Protein AF-A0A0N1NRA0-F1 (afdb_monomer)

Sequence (90 aa):
MRKTLATLASLTALLTTVGAVSSASANSGPSYRVQVISGTRDYAPCIDMRSTRAGRLMYRDMVSDTWDDGRKRTVKAQISYVKQGCRNGV

Mean predicted aligned error: 14.06 Å

Secondary structure (DSSP, 8-state):
---------------------------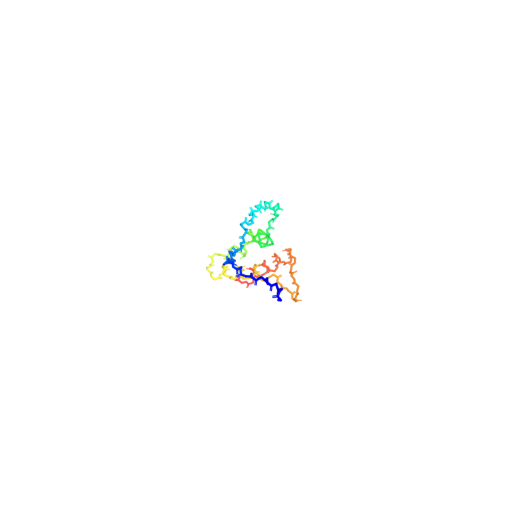-PPPHHHHHHHHHTT-HHHHHHHHSHHHHHHHHHHHH--EETTEEPPHHHHHHHHHHHHHH--

Structure (mmCIF, N/CA/C/O backbone):
data_AF-A0A0N1NRA0-F1
#
_entry.id   AF-A0A0N1NRA0-F1
#
loop_
_atom_site.group_PDB
_atom_site.id
_atom_site.type_symbol
_atom_site.label_atom_id
_atom_site.label_alt_id
_atom_site.label_comp_id
_atom_site.label_asym_id
_atom_site.label_entity_id
_atom_site.label_seq_id
_atom_site.pdbx_PDB_ins_code
_atom_site.Cartn_x
_atom_site.Cartn_y
_atom_site.Cartn_z
_atom_site.occupancy
_atom_site.B_iso_or_equiv
_atom_site.auth_seq_id
_atom_site.auth_comp_id
_atom_site.auth_asym_id
_atom_site.auth_atom_id
_atom_site.pdbx_PDB_model_num
ATOM 1 N N . MET A 1 1 ? -87.546 7.244 12.020 1.00 43.88 1 MET A N 1
ATOM 2 C CA . MET A 1 1 ? -86.215 6.741 12.440 1.00 43.88 1 MET A CA 1
ATOM 3 C C . MET A 1 1 ? -85.173 7.654 11.794 1.00 43.88 1 MET A C 1
ATOM 5 O O . MET A 1 1 ? -85.198 7.784 10.586 1.00 43.88 1 MET A O 1
ATOM 9 N N . ARG A 1 2 ? -84.633 8.635 12.530 1.00 46.34 2 ARG A N 1
ATOM 10 C CA . ARG A 1 2 ? -83.243 8.692 13.036 1.00 46.34 2 ARG A CA 1
ATOM 11 C C . ARG A 1 2 ? -82.142 8.456 11.974 1.00 46.34 2 ARG A C 1
ATOM 13 O O . ARG A 1 2 ? -81.972 7.323 11.555 1.00 46.34 2 ARG A O 1
ATOM 20 N N . LYS A 1 3 ? -81.327 9.515 11.789 1.00 44.41 3 LYS A N 1
ATOM 21 C CA . LYS A 1 3 ? -79.846 9.539 11.655 1.00 44.41 3 LYS A CA 1
ATOM 22 C C . LYS A 1 3 ? -79.260 9.166 10.275 1.00 44.41 3 LYS A C 1
ATOM 24 O O . LYS A 1 3 ? -79.397 8.034 9.852 1.00 44.41 3 LYS A O 1
ATOM 29 N N . THR A 1 4 ? -78.793 10.130 9.465 1.00 49.88 4 THR A N 1
ATOM 30 C CA . THR A 1 4 ? -77.481 10.851 9.443 1.00 49.88 4 THR A CA 1
ATOM 31 C C . THR A 1 4 ? -76.310 10.083 8.813 1.00 49.88 4 THR A C 1
ATOM 33 O O . THR A 1 4 ? -76.115 8.923 9.149 1.00 49.88 4 THR A O 1
ATOM 36 N N . LEU A 1 5 ? -75.472 10.854 8.090 1.00 51.47 5 LEU A N 1
ATOM 37 C CA . LEU A 1 5 ? -74.047 10.677 7.709 1.00 51.47 5 LEU A CA 1
ATOM 38 C C . LEU A 1 5 ? -73.828 10.196 6.260 1.00 51.47 5 LEU A C 1
ATOM 40 O O . LEU A 1 5 ? -74.301 9.134 5.890 1.00 51.47 5 LEU A O 1
ATOM 44 N N . ALA A 1 6 ? -73.295 11.007 5.335 1.00 52.03 6 ALA A N 1
ATOM 45 C CA . ALA A 1 6 ? -71.981 11.678 5.257 1.00 52.03 6 ALA A CA 1
ATOM 46 C C . ALA A 1 6 ? -70.837 10.724 4.880 1.00 52.03 6 ALA A C 1
ATOM 48 O O . ALA A 1 6 ? -70.481 9.853 5.667 1.00 52.03 6 ALA A O 1
ATOM 49 N N . THR A 1 7 ? -70.211 10.944 3.718 1.00 54.53 7 THR A N 1
ATOM 50 C CA . THR A 1 7 ? -68.804 10.580 3.434 1.00 54.53 7 THR A CA 1
ATOM 51 C C . THR A 1 7 ? -68.375 11.344 2.170 1.00 54.53 7 THR A C 1
ATOM 53 O O . THR A 1 7 ? -68.917 11.112 1.097 1.00 54.53 7 THR A O 1
ATOM 56 N N . LEU A 1 8 ? -67.703 12.495 2.304 1.00 52.53 8 LEU A N 1
ATOM 57 C CA . LEU A 1 8 ? -66.243 12.667 2.448 1.00 52.53 8 LEU A CA 1
ATOM 58 C C . LEU A 1 8 ? -65.511 12.176 1.185 1.00 52.53 8 LEU A C 1
ATOM 60 O O . LEU A 1 8 ? -65.466 10.983 0.924 1.00 52.53 8 LEU A O 1
ATOM 64 N N . ALA A 1 9 ? -65.130 13.062 0.268 1.00 44.88 9 ALA A N 1
ATOM 65 C CA . ALA A 1 9 ? -64.054 14.052 0.364 1.00 44.88 9 ALA A CA 1
ATOM 66 C C . ALA A 1 9 ? -62.664 13.452 0.113 1.00 44.88 9 ALA A C 1
ATOM 68 O O . ALA A 1 9 ? -62.196 12.576 0.831 1.00 44.88 9 ALA A O 1
ATOM 69 N N . SER A 1 10 ? -62.017 14.085 -0.865 1.00 48.59 10 SER A N 1
ATOM 70 C CA . SER A 1 10 ? -60.589 14.373 -0.896 1.00 48.59 10 SER A CA 1
ATOM 71 C C . SER A 1 10 ? -59.661 13.200 -1.183 1.00 48.59 10 SER A C 1
ATOM 73 O O . SER A 1 10 ? -59.231 12.474 -0.293 1.00 48.59 10 SER A O 1
ATOM 75 N N . LEU A 1 11 ? -59.266 13.141 -2.462 1.00 42.19 11 LEU A N 1
ATOM 76 C CA . LEU A 1 11 ? -57.954 12.676 -2.904 1.00 42.19 11 LEU A CA 1
ATOM 77 C C . LEU A 1 11 ? -56.903 13.156 -1.895 1.00 42.19 11 LEU A C 1
ATOM 79 O O . LEU A 1 11 ? -56.609 14.349 -1.787 1.00 42.19 11 LEU A O 1
ATOM 83 N N . THR A 1 12 ? -56.376 12.221 -1.122 1.00 62.34 12 THR A N 1
ATOM 84 C CA . THR A 1 12 ? -55.258 12.436 -0.220 1.00 62.34 12 THR A CA 1
ATOM 85 C C . THR A 1 12 ? -54.040 12.806 -1.054 1.00 62.34 12 THR A C 1
ATOM 87 O O . THR A 1 12 ? -53.423 11.970 -1.712 1.00 62.34 12 THR A O 1
ATOM 90 N N . ALA A 1 13 ? -53.719 14.098 -1.031 1.00 50.56 13 ALA A N 1
ATOM 91 C CA . ALA A 1 13 ? -52.432 14.626 -1.431 1.00 50.56 13 ALA A CA 1
ATOM 92 C C . ALA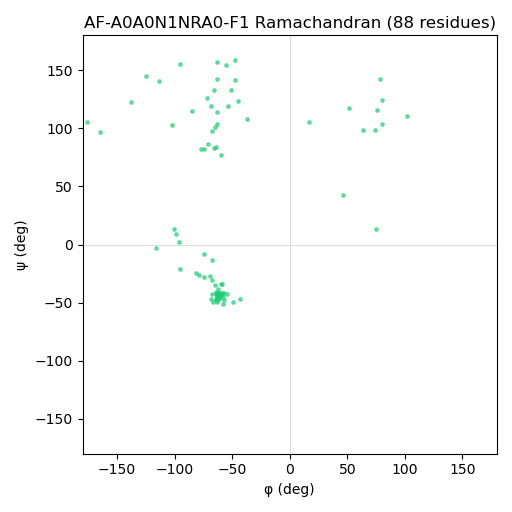 A 1 13 ? -51.341 13.885 -0.651 1.00 50.56 13 ALA A C 1
ATOM 94 O O . ALA A 1 13 ? -51.321 13.900 0.584 1.00 50.56 13 ALA A O 1
ATOM 95 N N . LEU A 1 14 ? -50.453 13.212 -1.380 1.00 50.41 14 LEU A N 1
ATOM 96 C CA . LEU A 1 14 ? -49.264 12.611 -0.806 1.00 50.41 14 LEU A CA 1
ATOM 97 C C . LEU A 1 14 ? -48.385 13.730 -0.231 1.00 50.41 14 LEU A C 1
ATOM 99 O O . LEU A 1 14 ? -47.850 14.571 -0.953 1.00 50.41 14 LEU A O 1
ATOM 103 N N . LEU A 1 15 ? -48.258 13.713 1.093 1.00 52.03 15 LEU A N 1
ATOM 104 C CA . LEU A 1 15 ? -47.125 14.254 1.831 1.00 52.03 15 LEU A CA 1
ATOM 105 C C . LEU A 1 15 ? -45.817 13.761 1.191 1.00 52.03 15 LEU A C 1
ATOM 107 O O . LEU A 1 15 ? -45.723 12.589 0.851 1.00 52.03 15 LEU A O 1
ATOM 111 N N . THR A 1 16 ? -44.798 14.619 1.127 1.00 58.94 16 THR A N 1
ATOM 112 C CA . THR A 1 16 ? -43.639 14.521 2.036 1.00 58.94 16 THR A CA 1
ATOM 113 C C . THR A 1 16 ? -42.681 15.688 1.800 1.00 58.94 16 THR A C 1
ATOM 115 O O . THR A 1 16 ? -41.960 15.745 0.810 1.00 58.94 16 THR A O 1
ATOM 118 N N . THR A 1 17 ? -42.718 16.626 2.746 1.00 56.25 17 THR A N 1
ATOM 119 C CA . THR A 1 17 ? -41.567 17.290 3.378 1.00 56.25 17 THR A CA 1
ATOM 120 C C . THR A 1 17 ? -40.218 17.168 2.662 1.00 56.25 17 THR A C 1
ATOM 122 O O . THR A 1 17 ? -39.517 16.162 2.786 1.00 56.25 17 THR A O 1
ATOM 125 N N . VAL A 1 18 ? -39.805 18.263 2.025 1.00 52.12 18 VAL A N 1
ATO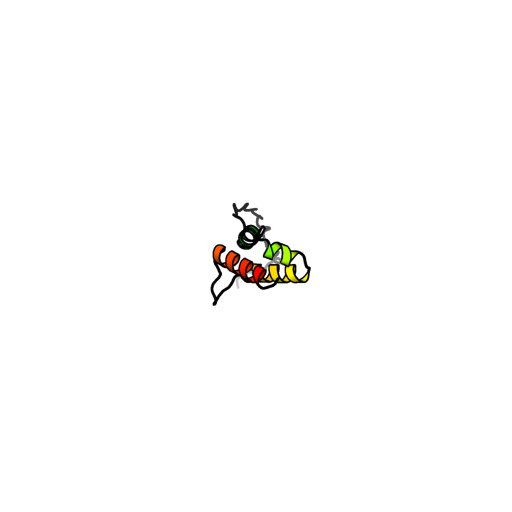M 126 C CA . VAL A 1 18 ? -38.412 18.522 1.649 1.00 52.12 18 VAL A CA 1
ATOM 127 C C . VAL A 1 18 ? -37.647 18.809 2.944 1.00 52.12 18 VAL A C 1
ATOM 129 O O . VAL A 1 18 ? -37.592 19.936 3.430 1.00 52.12 18 VAL A O 1
ATOM 132 N N . GLY A 1 19 ? -37.172 17.743 3.585 1.00 46.53 19 GLY A N 1
ATOM 133 C CA . GLY A 1 19 ? -36.329 17.816 4.770 1.00 46.53 19 GLY A CA 1
ATOM 134 C C . GLY A 1 19 ? -34.982 18.445 4.425 1.00 46.53 19 GLY A C 1
ATOM 135 O O . GLY A 1 19 ? -34.359 18.096 3.424 1.00 46.53 19 GLY A O 1
ATOM 136 N N . ALA A 1 20 ? -34.567 19.389 5.265 1.00 49.91 20 ALA A N 1
ATOM 137 C CA . ALA A 1 20 ? -33.316 20.122 5.199 1.00 49.91 20 ALA A CA 1
ATOM 138 C C . ALA A 1 20 ? -32.107 19.214 4.911 1.00 49.91 20 ALA A C 1
ATOM 140 O O . ALA A 1 20 ? -31.804 18.303 5.681 1.00 49.91 20 ALA A O 1
ATOM 141 N N . VAL A 1 21 ? -31.358 19.516 3.847 1.00 53.81 21 VAL A N 1
ATOM 142 C CA . VAL A 1 21 ? -29.986 19.018 3.703 1.00 53.81 21 VAL A CA 1
ATOM 143 C C . VAL A 1 21 ? -29.087 19.848 4.615 1.00 53.81 21 VAL A C 1
ATOM 145 O O . VAL A 1 21 ? -28.481 20.839 4.221 1.00 53.81 21 VAL A O 1
ATOM 148 N N . SER A 1 22 ? -29.048 19.484 5.894 1.00 46.34 22 SER A N 1
ATOM 149 C CA . SER A 1 22 ? -28.017 19.981 6.798 1.00 46.34 22 SER A CA 1
ATOM 150 C C . SER A 1 22 ? -26.668 19.450 6.317 1.00 46.34 22 SER A C 1
ATOM 152 O O . SER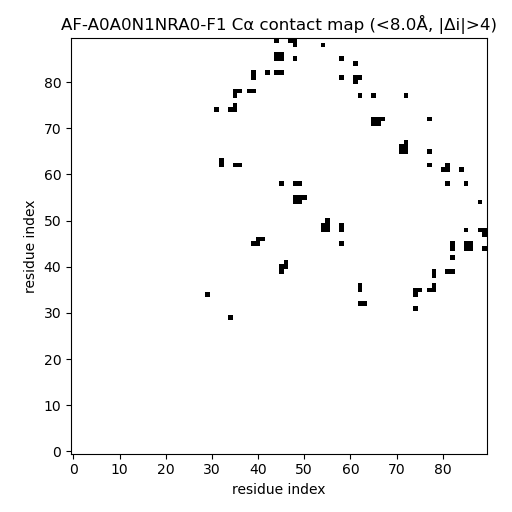 A 1 22 ? -26.318 18.295 6.554 1.00 46.34 22 SER A O 1
ATOM 154 N N . SER A 1 23 ? -25.909 20.298 5.625 1.00 47.44 23 SER A N 1
ATOM 155 C CA . SER A 1 23 ? -24.499 20.079 5.313 1.00 47.44 23 SER A CA 1
ATOM 156 C C . SER A 1 23 ? -23.701 20.055 6.615 1.00 47.44 23 SER A C 1
ATOM 158 O O . SER A 1 23 ? -23.156 21.066 7.055 1.00 47.44 23 SER A O 1
ATOM 160 N N . ALA A 1 24 ? -23.654 18.895 7.267 1.00 48.25 24 ALA A N 1
ATOM 161 C CA . ALA A 1 24 ? -22.708 18.639 8.335 1.00 48.25 24 ALA A CA 1
ATOM 162 C C . ALA A 1 24 ? -21.306 18.612 7.711 1.00 48.25 24 ALA A C 1
ATOM 164 O O . ALA A 1 24 ? -20.875 17.608 7.144 1.00 48.25 24 ALA A O 1
ATOM 165 N N . SER A 1 25 ? -20.599 19.740 7.794 1.00 54.84 25 SER A N 1
ATOM 166 C CA . SER A 1 25 ? -19.155 19.806 7.582 1.00 54.84 25 SER A CA 1
ATOM 167 C C . SER A 1 25 ? -18.484 19.014 8.702 1.00 54.84 25 SER A C 1
ATOM 169 O O . SER A 1 25 ? -18.102 19.555 9.738 1.00 54.84 25 SER A O 1
ATOM 171 N N . ALA A 1 26 ? -18.416 17.697 8.527 1.00 49.28 26 ALA A N 1
ATOM 172 C CA . ALA A 1 26 ? -17.748 16.809 9.452 1.00 49.28 26 ALA A CA 1
ATOM 173 C C . ALA A 1 26 ? -16.246 17.084 9.373 1.00 49.28 26 ALA A C 1
ATOM 175 O O . ALA A 1 26 ? -15.636 16.912 8.315 1.00 49.28 26 ALA A O 1
ATOM 176 N N . ASN A 1 27 ? -15.671 17.491 10.505 1.00 59.28 27 ASN A N 1
ATOM 177 C CA . ASN A 1 27 ? -14.237 17.566 10.762 1.00 59.28 27 ASN A CA 1
ATOM 178 C C . ASN A 1 27 ? -13.649 16.151 10.611 1.00 59.28 27 ASN A C 1
ATOM 180 O O . ASN A 1 27 ? -13.471 15.406 11.571 1.00 59.28 27 ASN A O 1
ATOM 184 N N . SER A 1 28 ? -13.480 15.720 9.367 1.00 54.00 28 SER A N 1
ATOM 185 C CA . SER A 1 28 ? -13.191 14.338 9.026 1.00 54.00 28 SER A CA 1
ATOM 186 C C . SER A 1 28 ? -11.716 14.281 8.715 1.00 54.00 28 SER A C 1
ATOM 188 O O . SER A 1 28 ? -11.284 14.706 7.643 1.00 54.00 28 SER A O 1
ATOM 190 N N . GLY A 1 29 ? -10.931 13.771 9.664 1.00 61.69 29 GLY A N 1
ATOM 191 C CA . GLY A 1 29 ? -9.561 13.370 9.374 1.00 61.69 29 GLY A CA 1
ATOM 192 C C . GLY A 1 29 ? -9.502 12.517 8.095 1.00 61.69 29 GLY A C 1
ATOM 193 O O . GLY A 1 29 ? -10.516 11.949 7.671 1.00 61.69 29 GLY A O 1
ATOM 194 N N . PRO A 1 30 ? -8.329 12.425 7.448 1.00 76.88 30 PRO A N 1
ATOM 195 C CA . PRO A 1 30 ? -8.200 11.724 6.178 1.00 76.88 30 PRO A CA 1
ATOM 196 C C . PRO A 1 30 ? -8.795 10.319 6.279 1.00 76.88 30 PRO A C 1
ATOM 198 O O . PRO A 1 30 ? -8.522 9.584 7.232 1.00 76.88 30 PRO A O 1
ATOM 201 N N . SER A 1 31 ? -9.614 9.941 5.295 1.00 88.44 31 SER A N 1
ATOM 202 C CA . SER A 1 31 ? -10.213 8.606 5.260 1.00 88.44 31 SER A CA 1
ATOM 203 C C . SER A 1 31 ? -9.128 7.526 5.322 1.00 88.44 31 SER A C 1
ATOM 205 O O . SER A 1 31 ? -7.993 7.743 4.893 1.00 88.44 31 SER A O 1
ATOM 207 N N . TYR A 1 32 ? -9.480 6.338 5.818 1.00 90.25 32 TYR A N 1
ATOM 208 C CA . TYR A 1 32 ? -8.572 5.188 5.910 1.00 90.25 32 TYR A CA 1
ATOM 209 C C . TYR A 1 32 ? -7.729 4.998 4.636 1.00 90.25 32 TYR A C 1
ATOM 211 O O . TYR A 1 32 ? -6.508 4.873 4.692 1.00 90.25 32 TYR A O 1
ATOM 219 N N . ARG A 1 33 ? -8.381 5.063 3.469 1.00 90.25 33 ARG A N 1
ATOM 220 C CA . ARG A 1 33 ? -7.737 4.917 2.161 1.00 90.25 33 ARG A CA 1
ATOM 221 C C . ARG A 1 33 ? -6.721 6.025 1.882 1.00 90.25 33 ARG A C 1
ATOM 223 O O . ARG A 1 33 ? -5.644 5.741 1.369 1.00 90.25 33 ARG A O 1
ATOM 230 N N . VAL A 1 34 ? -7.043 7.272 2.225 1.00 92.69 34 VAL A N 1
ATOM 231 C CA . VAL A 1 34 ? -6.132 8.417 2.060 1.00 92.69 34 VAL A CA 1
ATOM 232 C C . VAL A 1 34 ? -4.897 8.253 2.944 1.00 92.69 34 VAL A C 1
ATOM 234 O O . VAL A 1 34 ? -3.788 8.494 2.475 1.00 92.69 34 VAL A O 1
ATOM 237 N N . GLN A 1 35 ? -5.062 7.778 4.182 1.00 94.62 35 GLN A N 1
ATOM 238 C CA . GLN A 1 35 ? -3.930 7.520 5.078 1.00 94.62 35 GLN A CA 1
ATOM 239 C C . GLN A 1 35 ? -3.002 6.428 4.534 1.00 94.62 35 GLN A C 1
ATOM 241 O O . GLN A 1 35 ? -1.785 6.605 4.536 1.00 94.62 35 GLN A O 1
ATOM 246 N N . VAL A 1 36 ? -3.563 5.331 4.015 1.00 95.00 36 VAL A N 1
ATOM 247 C CA . VAL A 1 36 ? -2.779 4.244 3.405 1.00 95.00 36 VAL A CA 1
ATOM 248 C C . VAL A 1 36 ? -2.026 4.743 2.175 1.00 95.00 36 VAL A C 1
ATOM 250 O O . VAL A 1 36 ? -0.817 4.551 2.101 1.00 95.00 36 VAL A O 1
ATOM 253 N N . ILE A 1 37 ? -2.708 5.441 1.255 1.00 95.25 37 ILE A N 1
ATOM 254 C CA . ILE A 1 37 ? -2.083 6.008 0.049 1.00 95.25 37 ILE A CA 1
ATOM 255 C C . ILE A 1 37 ? -0.961 6.982 0.416 1.00 95.25 37 ILE A C 1
ATOM 257 O O . ILE A 1 37 ? 0.086 6.965 -0.225 1.00 95.25 37 ILE A O 1
ATOM 261 N N . SER A 1 38 ? -1.168 7.820 1.434 1.00 95.94 38 SER A N 1
ATOM 262 C CA . SER A 1 38 ? -0.147 8.748 1.926 1.00 95.94 38 SER A CA 1
ATOM 263 C C . SER A 1 38 ? 1.073 7.994 2.471 1.00 95.94 38 SER A C 1
ATOM 265 O O . SER A 1 38 ? 2.203 8.276 2.081 1.00 95.94 38 SER A O 1
ATOM 267 N N . GLY A 1 39 ? 0.856 6.953 3.283 1.00 95.31 39 GLY A N 1
ATOM 268 C CA . GLY A 1 39 ? 1.925 6.151 3.892 1.00 95.31 39 GLY A CA 1
ATOM 269 C C . GLY A 1 39 ? 2.761 5.305 2.920 1.00 95.31 39 GLY A C 1
ATOM 270 O O . GLY A 1 39 ? 3.827 4.800 3.294 1.00 95.31 39 GLY A O 1
ATOM 271 N N . THR A 1 40 ? 2.303 5.144 1.680 1.00 96.00 40 THR A N 1
ATOM 272 C CA . THR A 1 40 ? 2.984 4.397 0.609 1.00 96.00 40 THR A CA 1
ATOM 273 C C . THR A 1 40 ? 3.382 5.275 -0.575 1.00 96.00 40 THR A C 1
ATOM 275 O O . THR A 1 40 ? 4.019 4.776 -1.504 1.00 96.00 40 THR A O 1
ATOM 278 N N . ARG A 1 41 ? 3.038 6.573 -0.562 1.00 94.88 41 ARG A N 1
ATOM 279 C CA . ARG A 1 41 ? 3.212 7.475 -1.709 1.00 94.88 41 ARG A CA 1
ATOM 280 C C . ARG A 1 41 ? 4.661 7.558 -2.170 1.00 94.88 41 ARG A C 1
ATOM 282 O O . ARG A 1 41 ? 4.900 7.453 -3.368 1.00 94.88 41 ARG A O 1
ATOM 289 N N . ASP A 1 42 ? 5.576 7.692 -1.220 1.00 95.06 42 ASP A N 1
ATOM 290 C CA . ASP A 1 42 ? 6.989 7.981 -1.479 1.00 95.06 42 ASP A CA 1
ATOM 291 C C . ASP A 1 42 ? 7.863 6.709 -1.389 1.00 95.06 42 ASP A C 1
ATOM 293 O O . ASP A 1 42 ? 9.086 6.773 -1.318 1.00 95.06 42 ASP A O 1
ATOM 297 N N . TYR A 1 43 ? 7.243 5.520 -1.379 1.00 96.19 43 TYR A N 1
ATOM 298 C CA . TYR A 1 43 ? 7.961 4.246 -1.367 1.00 96.19 43 TYR A CA 1
ATOM 299 C C . TYR A 1 43 ? 8.332 3.821 -2.793 1.00 96.19 43 TYR A C 1
ATOM 301 O O . TYR A 1 43 ? 7.435 3.526 -3.585 1.00 96.19 43 TYR A O 1
ATOM 309 N 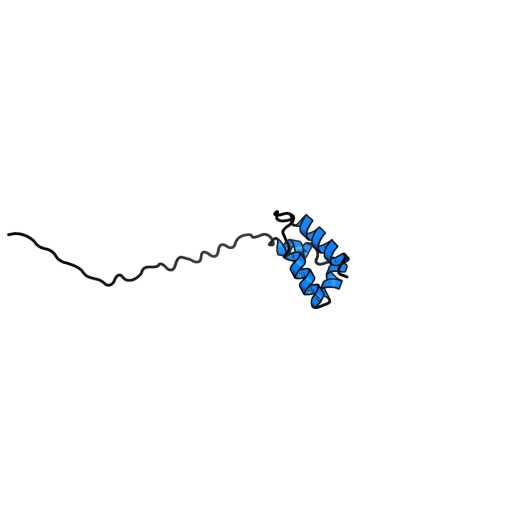N . ALA A 1 44 ? 9.634 3.758 -3.103 1.00 96.31 44 ALA A N 1
ATOM 310 C CA . ALA A 1 44 ? 10.150 3.522 -4.459 1.00 96.31 44 ALA A CA 1
ATOM 311 C C . ALA A 1 44 ? 9.511 2.314 -5.181 1.00 96.31 44 ALA A C 1
ATOM 313 O O . ALA A 1 44 ? 8.935 2.534 -6.244 1.00 96.31 44 ALA A O 1
ATOM 314 N N . PRO A 1 45 ? 9.411 1.106 -4.588 1.00 95.81 45 PRO A N 1
ATOM 315 C CA . PRO A 1 45 ? 8.735 -0.012 -5.257 1.00 95.81 45 PRO 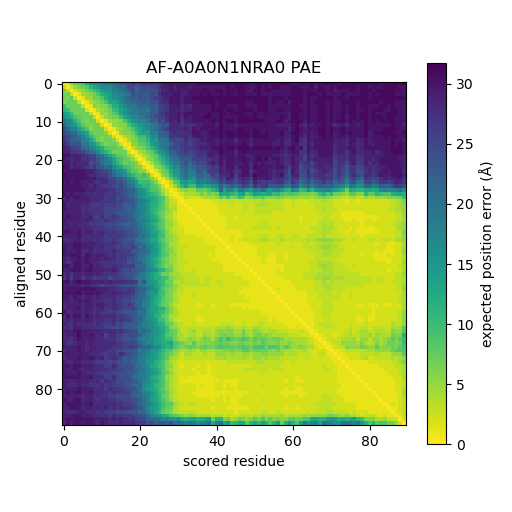A CA 1
ATOM 316 C C . PRO A 1 45 ? 7.265 0.261 -5.609 1.00 95.81 45 PRO A C 1
ATOM 318 O O . PRO A 1 45 ? 6.771 -0.171 -6.645 1.00 95.81 45 PRO A O 1
ATOM 321 N N . CYS A 1 46 ? 6.540 1.024 -4.781 1.00 95.88 46 CYS A N 1
ATOM 322 C CA . CYS A 1 46 ? 5.171 1.419 -5.121 1.00 95.88 46 CYS A CA 1
ATOM 323 C C . CYS A 1 46 ? 5.127 2.506 -6.204 1.00 95.88 46 CYS A C 1
ATOM 325 O O . CYS A 1 46 ? 4.120 2.626 -6.901 1.00 95.88 46 CYS A O 1
ATOM 327 N N . ILE A 1 47 ? 6.152 3.354 -6.327 1.00 96.19 47 ILE A N 1
ATOM 328 C CA . ILE A 1 47 ? 6.275 4.311 -7.437 1.00 96.19 47 ILE A CA 1
ATOM 329 C C . ILE A 1 47 ? 6.478 3.536 -8.742 1.00 96.19 47 ILE A C 1
ATOM 331 O O . ILE A 1 47 ? 5.698 3.730 -9.676 1.00 96.19 47 ILE A O 1
ATOM 335 N N . ASP A 1 48 ? 7.421 2.595 -8.756 1.00 95.25 48 ASP A N 1
ATOM 336 C CA . ASP A 1 48 ? 7.746 1.771 -9.923 1.00 95.25 48 ASP A CA 1
ATOM 337 C C . ASP A 1 48 ? 6.548 0.933 -10.364 1.00 95.25 48 ASP A C 1
ATOM 339 O O . ASP A 1 48 ? 6.141 0.986 -11.525 1.00 95.25 48 ASP A O 1
ATOM 343 N N . MET A 1 49 ? 5.873 0.262 -9.427 1.00 93.38 49 MET A N 1
ATOM 344 C CA . MET A 1 49 ? 4.643 -0.473 -9.716 1.00 93.38 49 MET A CA 1
ATOM 345 C C . MET A 1 49 ? 3.561 0.433 -10.336 1.00 93.38 49 MET A C 1
ATOM 347 O O . MET A 1 49 ? 2.906 0.060 -11.307 1.00 93.38 49 MET A O 1
ATOM 351 N N . ARG A 1 50 ? 3.380 1.665 -9.840 1.00 94.69 50 ARG A N 1
ATOM 352 C CA . ARG A 1 50 ? 2.379 2.609 -10.379 1.00 94.69 50 ARG A CA 1
ATOM 353 C C . ARG A 1 50 ? 2.775 3.241 -11.722 1.00 94.69 50 ARG A C 1
ATOM 355 O O . ARG A 1 50 ? 1.928 3.898 -12.341 1.00 94.69 50 ARG A O 1
ATOM 362 N N . SER A 1 51 ? 4.002 3.041 -12.204 1.00 95.06 51 SER A N 1
ATOM 363 C CA . SER A 1 51 ? 4.434 3.546 -13.515 1.00 95.06 51 SER A CA 1
ATOM 364 C C . SER A 1 51 ? 3.653 2.888 -14.664 1.00 95.06 51 SER A C 1
ATOM 366 O O . SER A 1 51 ? 3.258 3.555 -15.625 1.00 95.06 51 SER A O 1
ATOM 368 N N . THR A 1 52 ? 3.295 1.608 -14.522 1.00 93.88 52 THR A N 1
ATOM 369 C CA . THR A 1 52 ? 2.561 0.847 -15.541 1.00 93.88 52 THR A CA 1
ATOM 370 C C . THR A 1 52 ? 1.050 0.852 -15.296 1.00 93.88 52 THR A C 1
ATOM 372 O O . THR A 1 52 ? 0.567 1.006 -14.172 1.00 93.88 52 THR A O 1
ATOM 375 N N . ARG A 1 53 ? 0.250 0.661 -16.357 1.00 95.44 53 ARG A N 1
ATOM 376 C CA . ARG A 1 53 ? -1.217 0.540 -16.225 1.00 95.44 53 ARG A CA 1
ATOM 377 C C . ARG A 1 53 ? -1.608 -0.658 -15.358 1.00 95.44 53 ARG A C 1
ATOM 379 O O . ARG A 1 53 ? -2.491 -0.518 -14.518 1.00 95.44 53 ARG A O 1
ATOM 386 N N . ALA A 1 54 ? -0.955 -1.801 -15.564 1.00 93.38 54 ALA A N 1
ATOM 387 C CA . ALA A 1 54 ? -1.220 -3.023 -14.812 1.00 93.38 54 ALA A CA 1
ATOM 388 C C . ALA A 1 54 ? -0.891 -2.846 -13.323 1.00 93.38 54 ALA A C 1
ATOM 390 O O . ALA A 1 54 ? -1.739 -3.108 -12.472 1.00 93.38 54 ALA A O 1
ATOM 391 N N . GLY A 1 55 ? 0.278 -2.291 -13.000 1.00 94.19 55 GLY A N 1
ATOM 392 C CA . GLY A 1 55 ? 0.666 -2.090 -11.608 1.00 94.19 55 GLY A CA 1
ATOM 393 C C . GLY A 1 55 ? -0.157 -1.012 -10.888 1.00 94.19 55 GLY A C 1
ATOM 394 O O . GLY A 1 55 ? -0.404 -1.140 -9.692 1.00 94.19 55 GLY A O 1
ATOM 395 N N . ARG A 1 56 ? -0.721 -0.011 -11.588 1.00 94.62 56 ARG A N 1
ATOM 396 C CA . ARG A 1 56 ? -1.740 0.884 -10.989 1.00 94.62 56 ARG A CA 1
ATOM 397 C C . ARG A 1 56 ? -3.004 0.144 -10.559 1.00 94.62 56 ARG A C 1
ATOM 399 O O . ARG A 1 56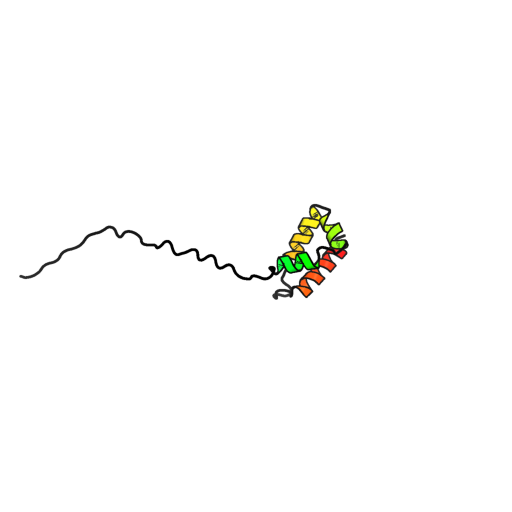 ? -3.573 0.497 -9.525 1.00 94.62 56 ARG A O 1
ATOM 406 N N . LEU A 1 57 ? -3.453 -0.840 -11.340 1.00 94.62 57 LEU A N 1
ATOM 407 C CA . LEU A 1 57 ? -4.613 -1.663 -10.986 1.00 94.62 57 LEU A CA 1
ATOM 408 C C . LEU A 1 57 ? -4.288 -2.555 -9.785 1.00 94.62 57 LEU A C 1
ATOM 410 O O . LEU A 1 57 ? -5.031 -2.525 -8.811 1.00 94.62 57 LEU A O 1
ATOM 414 N N . MET A 1 58 ? -3.131 -3.223 -9.797 1.00 93.62 58 MET A N 1
ATOM 415 C CA . MET A 1 58 ? -2.658 -4.022 -8.658 1.00 93.62 58 MET A CA 1
ATOM 416 C C . MET A 1 58 ? -2.540 -3.187 -7.380 1.00 93.62 58 MET A C 1
ATOM 418 O O . MET A 1 58 ? -3.069 -3.560 -6.338 1.00 93.62 58 MET A O 1
ATOM 422 N N . TYR A 1 59 ? -1.914 -2.011 -7.459 1.00 94.94 59 TYR A N 1
ATOM 423 C CA . TYR A 1 59 ? -1.801 -1.093 -6.329 1.00 94.94 59 TYR A CA 1
ATOM 424 C C . TYR A 1 59 ? -3.170 -0.658 -5.793 1.00 94.94 59 TYR A C 1
ATOM 426 O O . TYR A 1 59 ? -3.381 -0.612 -4.581 1.00 94.94 59 TYR A O 1
ATOM 434 N N . ARG A 1 60 ? -4.121 -0.342 -6.683 1.00 94.44 60 ARG A N 1
ATOM 435 C CA . ARG A 1 60 ? -5.489 0.011 -6.287 1.00 94.44 60 ARG A CA 1
ATOM 436 C C . ARG A 1 60 ? -6.154 -1.145 -5.546 1.00 94.44 60 ARG A C 1
ATOM 438 O O . ARG A 1 60 ? -6.787 -0.893 -4.524 1.00 94.44 60 ARG A O 1
ATOM 445 N N . ASP A 1 61 ? -6.013 -2.362 -6.054 1.00 93.88 61 ASP A N 1
ATOM 446 C CA . ASP A 1 61 ? -6.645 -3.541 -5.475 1.00 93.88 61 ASP A CA 1
ATOM 447 C C . ASP A 1 61 ? -6.031 -3.863 -4.104 1.00 93.88 61 ASP A C 1
ATOM 449 O O . ASP A 1 61 ? -6.776 -4.020 -3.143 1.00 93.88 61 ASP A O 1
ATOM 453 N N . MET A 1 62 ? -4.704 -3.780 -3.952 1.00 94.06 62 MET A N 1
ATOM 454 C CA . MET A 1 62 ? -4.037 -3.921 -2.648 1.00 94.06 62 MET A CA 1
ATOM 455 C C . MET A 1 62 ? -4.468 -2.857 -1.633 1.00 94.06 62 MET A C 1
ATOM 457 O O . MET A 1 62 ? -4.656 -3.154 -0.461 1.00 94.06 62 MET A O 1
ATOM 461 N N . VAL A 1 63 ? -4.619 -1.594 -2.043 1.00 94.19 63 VAL A N 1
ATOM 462 C CA . VAL A 1 63 ? -5.083 -0.525 -1.140 1.00 94.19 63 VAL A CA 1
ATOM 463 C C . VAL A 1 63 ? -6.547 -0.732 -0.725 1.00 94.19 63 VAL A C 1
ATOM 465 O O . VAL A 1 63 ? -6.934 -0.323 0.372 1.00 94.19 63 VAL A O 1
ATOM 468 N N . SER A 1 64 ? -7.359 -1.339 -1.592 1.00 92.00 64 SER A N 1
ATOM 469 C CA . SER A 1 64 ? -8.762 -1.667 -1.324 1.00 92.00 64 SER A CA 1
ATOM 470 C C . SER A 1 64 ? -8.939 -2.963 -0.525 1.00 92.00 64 SER A C 1
ATOM 472 O O . SER A 1 64 ? -9.950 -3.100 0.169 1.00 92.00 64 SER A O 1
ATOM 474 N N . ASP A 1 65 ? -7.974 -3.883 -0.579 1.00 91.88 65 ASP A N 1
ATOM 475 C CA . ASP A 1 65 ? -7.974 -5.113 0.210 1.00 91.88 65 ASP A CA 1
ATOM 476 C C . ASP A 1 65 ? -7.634 -4.828 1.676 1.00 91.88 65 ASP A C 1
ATOM 478 O O . ASP A 1 65 ? -6.493 -4.921 2.122 1.00 91.88 65 ASP A O 1
ATOM 482 N N . THR A 1 66 ? -8.642 -4.403 2.431 1.00 91.00 66 THR A N 1
ATOM 483 C CA . THR A 1 66 ? -8.470 -3.936 3.814 1.00 91.00 66 THR A CA 1
ATOM 484 C C . THR A 1 66 ? -8.736 -5.004 4.870 1.00 91.00 66 THR A C 1
ATOM 486 O O . THR A 1 66 ? -8.665 -4.692 6.059 1.00 91.00 66 THR A O 1
ATOM 489 N N . TRP A 1 67 ? -9.054 -6.237 4.473 1.00 90.19 67 TRP A N 1
ATOM 490 C CA . TRP A 1 67 ? -9.453 -7.312 5.382 1.00 90.19 67 TRP A CA 1
ATOM 491 C C . TRP A 1 67 ? -8.424 -8.442 5.405 1.00 90.19 67 TRP A C 1
ATOM 493 O O . TRP A 1 67 ? -7.868 -8.813 4.381 1.00 90.19 67 TRP A O 1
ATOM 503 N N . ASP A 1 68 ? -8.194 -8.984 6.596 1.00 85.12 68 ASP A N 1
ATOM 504 C CA . ASP A 1 68 ? -7.274 -10.080 6.895 1.00 85.12 68 ASP A CA 1
ATOM 505 C C . ASP A 1 68 ? -7.969 -11.021 7.869 1.00 85.12 68 ASP A C 1
ATOM 507 O O . ASP A 1 68 ? -8.427 -10.560 8.916 1.00 85.12 68 ASP A O 1
ATOM 511 N N . ASP A 1 69 ? -8.110 -12.301 7.529 1.00 86.56 69 ASP A N 1
ATOM 512 C CA . ASP A 1 69 ? -8.728 -13.313 8.401 1.00 86.56 69 ASP A CA 1
ATOM 513 C C . ASP A 1 69 ? -10.053 -12.861 9.054 1.00 86.56 69 ASP A C 1
ATOM 515 O O . ASP A 1 69 ? -10.307 -13.047 10.246 1.00 86.56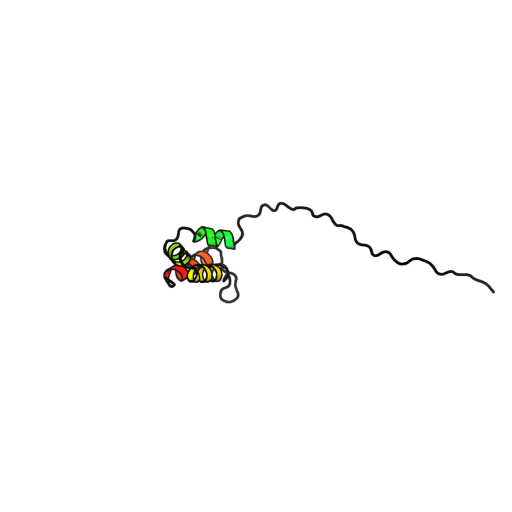 69 ASP A O 1
ATOM 519 N N . GLY A 1 70 ? -10.908 -12.195 8.272 1.00 89.56 70 GLY A N 1
ATOM 520 C CA . GLY A 1 70 ? -12.209 -11.710 8.741 1.00 89.56 70 GLY A CA 1
ATOM 521 C C . GLY A 1 70 ? -12.152 -10.479 9.653 1.00 89.56 70 GLY A C 1
ATOM 522 O O . GLY A 1 70 ? -13.161 -10.128 10.263 1.00 89.56 70 GLY A O 1
ATOM 523 N N . ARG A 1 71 ? -11.011 -9.783 9.745 1.00 90.56 71 ARG A N 1
ATOM 524 C CA . ARG A 1 71 ? -10.859 -8.509 10.467 1.00 90.56 71 ARG A CA 1
ATOM 525 C C . ARG A 1 71 ? -10.297 -7.417 9.568 1.00 90.56 71 ARG A C 1
ATOM 527 O O . ARG A 1 71 ? -9.429 -7.652 8.738 1.00 90.56 71 ARG A O 1
ATOM 534 N N . LYS A 1 72 ? -10.746 -6.178 9.768 1.00 89.94 72 LYS A N 1
ATOM 535 C CA . LYS A 1 72 ? -10.177 -5.028 9.057 1.00 89.94 72 LYS A CA 1
ATOM 536 C C . LYS A 1 72 ? -8.772 -4.711 9.586 1.00 89.94 72 LYS A C 1
ATOM 538 O O . LYS A 1 72 ? -8.602 -4.486 10.786 1.00 89.94 72 LYS A O 1
ATOM 543 N N . ARG A 1 73 ? -7.774 -4.634 8.700 1.00 92.69 73 ARG A N 1
ATOM 544 C CA . ARG A 1 73 ? -6.390 -4.266 9.036 1.00 92.69 73 ARG A CA 1
ATOM 545 C C . ARG A 1 73 ? -6.329 -2.836 9.569 1.00 92.69 73 ARG A C 1
ATOM 547 O O . ARG A 1 73 ? -6.993 -1.930 9.056 1.00 92.69 73 ARG A O 1
ATOM 554 N N . THR A 1 74 ? -5.469 -2.596 10.557 1.00 95.00 74 THR A N 1
ATOM 555 C CA . THR A 1 74 ? -5.117 -1.223 10.959 1.00 95.00 74 THR A CA 1
ATOM 556 C C . THR A 1 74 ? -4.424 -0.498 9.802 1.00 95.00 74 THR A C 1
ATOM 558 O O . THR A 1 74 ? -3.824 -1.136 8.939 1.00 95.00 74 THR A O 1
ATOM 561 N N . VAL A 1 75 ? -4.446 0.840 9.787 1.00 94.56 75 VAL A N 1
ATOM 562 C CA . VAL A 1 75 ? -3.756 1.635 8.748 1.00 94.56 75 VAL A CA 1
ATOM 563 C C . VAL A 1 75 ? -2.273 1.257 8.652 1.00 94.56 75 VAL A C 1
ATOM 565 O O . VAL A 1 75 ? -1.748 1.076 7.558 1.00 94.56 75 VAL A O 1
ATOM 568 N N . LYS A 1 76 ? -1.602 1.067 9.795 1.00 95.69 76 LYS A N 1
ATOM 569 C CA . LYS A 1 76 ? -0.189 0.664 9.846 1.00 95.69 76 LYS A CA 1
ATOM 570 C C . LYS A 1 76 ? 0.039 -0.718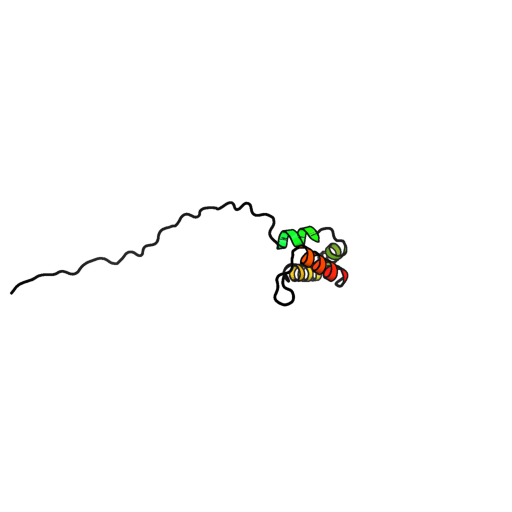 9.223 1.00 95.69 76 LYS A C 1
ATOM 572 O O . LYS A 1 76 ? 0.978 -0.881 8.445 1.00 95.69 76 LYS A O 1
ATOM 577 N N . ALA A 1 77 ? -0.813 -1.693 9.546 1.00 95.75 77 ALA A N 1
ATOM 578 C CA . ALA A 1 77 ? -0.731 -3.035 8.972 1.00 95.75 77 ALA A CA 1
ATOM 579 C C . ALA A 1 77 ? -0.981 -3.009 7.458 1.00 95.75 77 ALA A C 1
ATOM 581 O O . ALA A 1 77 ? -0.213 -3.599 6.704 1.00 95.75 77 ALA A O 1
ATOM 582 N N . GLN A 1 78 ? -1.971 -2.237 7.007 1.00 96.50 78 GLN A N 1
ATOM 583 C CA . GLN A 1 78 ? -2.274 -2.070 5.588 1.00 96.50 78 GLN A CA 1
ATOM 584 C C . GLN A 1 78 ? -1.124 -1.422 4.814 1.00 96.50 78 GLN A C 1
ATOM 586 O O . GLN A 1 78 ? -0.780 -1.881 3.732 1.00 96.50 78 GLN A O 1
ATOM 591 N N . ILE A 1 79 ? -0.486 -0.385 5.367 1.00 96.56 79 ILE A N 1
ATOM 592 C CA . ILE A 1 79 ? 0.701 0.225 4.750 1.00 96.56 79 ILE A CA 1
ATOM 593 C C . ILE A 1 79 ? 1.819 -0.816 4.605 1.00 96.56 79 ILE A C 1
ATOM 595 O O . ILE A 1 79 ? 2.460 -0.869 3.558 1.00 96.56 79 ILE A O 1
ATOM 599 N N . SER A 1 80 ? 2.052 -1.652 5.624 1.00 96.19 80 SER A N 1
ATOM 600 C CA . SER A 1 80 ? 3.058 -2.723 5.558 1.00 96.19 80 SER A CA 1
ATOM 601 C C . SER A 1 80 ? 2.724 -3.753 4.475 1.00 96.19 80 SER A C 1
ATOM 603 O O . SER A 1 80 ? 3.584 -4.077 3.659 1.00 96.19 80 SER A O 1
ATOM 605 N N . TYR A 1 81 ? 1.466 -4.197 4.418 1.00 95.19 81 TYR A N 1
ATOM 606 C CA . TYR A 1 81 ? 0.958 -5.112 3.396 1.00 95.19 81 TYR A CA 1
ATOM 607 C C . TYR A 1 81 ? 1.150 -4.549 1.979 1.00 95.19 81 TYR A C 1
ATOM 609 O O . TYR A 1 81 ? 1.769 -5.195 1.138 1.00 95.19 81 TYR A O 1
ATOM 617 N N . VAL A 1 82 ? 0.724 -3.303 1.733 1.00 95.44 82 VAL A N 1
ATOM 618 C CA . VAL A 1 82 ? 0.875 -2.655 0.420 1.00 95.44 82 VAL A CA 1
ATOM 619 C C . VAL A 1 82 ? 2.352 -2.501 0.051 1.00 95.44 82 VAL A C 1
ATOM 621 O O . VAL A 1 82 ? 2.718 -2.779 -1.086 1.00 95.44 82 VAL A O 1
ATOM 624 N N . LYS A 1 83 ? 3.232 -2.111 0.987 1.00 96.00 83 LYS A N 1
ATOM 625 C CA . LYS A 1 83 ? 4.680 -2.021 0.717 1.00 96.00 83 LYS A CA 1
ATOM 626 C C . LYS A 1 83 ? 5.281 -3.376 0.349 1.00 96.00 83 LYS A C 1
ATOM 628 O O . LYS A 1 83 ? 6.094 -3.435 -0.569 1.00 96.00 83 LYS A O 1
ATOM 633 N N . GLN A 1 84 ? 4.884 -4.447 1.033 1.00 95.25 84 GLN A N 1
ATOM 634 C CA . GLN A 1 84 ? 5.334 -5.801 0.707 1.00 95.25 84 GLN A CA 1
ATOM 635 C C . GLN A 1 84 ? 4.856 -6.227 -0.681 1.00 95.25 84 GLN A C 1
ATOM 637 O O . GLN A 1 84 ? 5.670 -6.664 -1.489 1.00 95.25 84 GLN A O 1
ATOM 642 N N . GLY A 1 85 ? 3.576 -6.019 -0.996 1.00 94.38 85 GLY A N 1
ATOM 643 C CA . GLY A 1 85 ? 3.042 -6.309 -2.323 1.00 94.38 85 GLY A CA 1
ATOM 644 C C . GLY A 1 85 ? 3.735 -5.501 -3.423 1.00 94.38 85 GLY A C 1
ATOM 645 O O . GLY A 1 85 ? 4.154 -6.073 -4.423 1.00 94.38 85 GLY A O 1
ATOM 646 N N . CYS A 1 86 ? 3.983 -4.206 -3.198 1.00 94.62 86 CYS A N 1
ATOM 647 C CA . CYS A 1 86 ? 4.762 -3.371 -4.115 1.00 94.62 86 CYS A CA 1
ATOM 648 C C . CYS A 1 86 ? 6.189 -3.880 -4.339 1.00 94.62 86 CYS A C 1
ATOM 650 O O . CYS A 1 86 ? 6.717 -3.697 -5.424 1.00 94.62 86 CYS A O 1
ATOM 652 N N . ARG A 1 87 ? 6.823 -4.479 -3.323 1.00 94.19 87 ARG A N 1
ATOM 653 C CA . ARG A 1 87 ? 8.186 -5.018 -3.418 1.00 94.19 87 ARG A CA 1
ATOM 654 C C . ARG A 1 87 ? 8.242 -6.381 -4.113 1.00 94.19 87 ARG A C 1
ATOM 656 O O . ARG A 1 87 ? 9.282 -6.717 -4.658 1.00 94.19 87 ARG A O 1
ATOM 663 N N . ASN A 1 88 ? 7.152 -7.147 -4.069 1.00 90.19 88 ASN A N 1
ATOM 664 C CA . ASN A 1 88 ? 7.066 -8.491 -4.648 1.00 90.19 88 ASN A CA 1
ATOM 665 C C . ASN A 1 88 ? 6.461 -8.510 -6.061 1.00 90.19 88 ASN A C 1
ATOM 667 O O . ASN A 1 88 ? 6.612 -9.498 -6.768 1.00 90.19 88 ASN A O 1
ATOM 671 N N . GLY A 1 89 ? 5.711 -7.470 -6.435 1.00 69.69 89 GLY A N 1
ATOM 672 C CA . GLY A 1 89 ? 5.088 -7.337 -7.755 1.00 69.69 89 GLY A CA 1
ATOM 673 C C . GLY A 1 89 ? 5.861 -6.448 -8.734 1.00 69.69 89 GLY A C 1
ATOM 674 O O . GLY A 1 89 ? 5.299 -6.101 -9.774 1.00 69.69 89 GLY A O 1
ATOM 675 N N . VAL A 1 90 ? 7.086 -6.041 -8.378 1.00 55.16 90 VAL A N 1
ATOM 676 C CA . VAL A 1 90 ? 8.094 -5.477 -9.295 1.00 55.16 90 VAL A CA 1
ATOM 677 C C . VAL A 1 90 ? 9.034 -6.567 -9.781 1.00 55.16 90 VAL A C 1
ATOM 679 O O . VAL A 1 90 ? 9.333 -7.478 -8.977 1.00 55.16 90 VAL A O 1
#

pLDDT: mean 79.17, std 20.23, range [42.19, 96.56]

Foldseek 3Di:
DDDDDDDDDDDDDDDDDPDDPPPPPPPDDDPLLRLLCVLCVPPVLLVVLCVDPNSVVVLVVLSVPQDDPRDGHDSVRSNVSSSVSSVVVD

Solvent-accessible surface area (backbone atoms only — not comparable to full-atom values): 5796 Å² total; per-residue (Å²): 136,85,84,90,85,91,81,84,82,74,88,77,76,81,81,76,82,88,71,80,84,76,80,75,82,67,92,67,72,76,51,71,63,52,50,30,52,60,73,41,57,87,39,63,46,44,46,60,26,46,72,40,76,67,34,38,51,52,50,51,50,48,66,65,61,47,65,52,97,93,38,74,55,52,61,71,55,45,30,52,51,42,53,51,49,23,60,68,72,97

Radius of gyration: 27.97 Å; Cα contacts (8 Å, |Δi|>4): 55; chains: 1; bounding box: 96×33×29 Å